Protein AF-A0A1Q5JSP3-F1 (afdb_monomer)

Nearest PDB structures (foldseek):
  3vot-assembly1_A  TM=9.419E-01  e=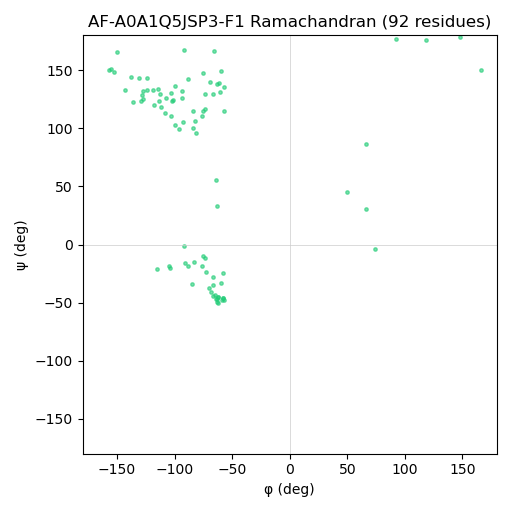3.077E-04  Bacillus licheniformis DSM 13 = ATCC 14580
  3lwb-assembly1_A  TM=8.423E-01  e=1.702E-02  Mycobacterium tuberculosis
  4ma0-assembly1_A  TM=7.201E-01  e=1.938E-01  Francisella tularensis subsp. tularensis SCHU S4
  1wib-assembly1_A  TM=3.955E-01  e=8.340E-01  Mus musculus
  7am2-assembly1_E  TM=4.322E-01  e=2.076E+00  Leishmania tarentolae

Solvent-accessible surface area (backbone atoms only — not comparable to full-atom values): 5786 Å² total; per-residue (Å²): 138,72,90,66,73,72,64,75,77,56,94,62,87,81,84,78,83,90,70,80,80,83,61,58,64,68,33,40,39,34,31,44,26,56,90,53,48,69,42,77,78,46,55,46,63,75,65,95,45,69,68,59,47,50,52,51,52,51,54,54,40,55,50,36,63,73,68,66,57,41,63,45,42,34,45,35,33,32,28,47,29,99,92,45,75,40,81,79,46,75,47,78,50,134

Structure (mmCIF, N/CA/C/O backbone):
data_AF-A0A1Q5JSP3-F1
#
_entry.id   AF-A0A1Q5JSP3-F1
#
loop_
_atom_site.group_PDB
_atom_site.id
_atom_site.type_symbol
_atom_site.label_atom_id
_atom_site.label_alt_id
_atom_site.label_comp_id
_atom_site.label_asym_id
_atom_site.label_entity_id
_atom_site.label_seq_id
_atom_site.pdbx_PDB_ins_code
_atom_site.Cartn_x
_atom_site.Cartn_y
_atom_site.Cartn_z
_atom_site.occupancy
_atom_site.B_iso_or_equiv
_atom_site.auth_seq_id
_atom_site.auth_comp_id
_atom_site.auth_asym_id
_atom_site.auth_atom_id
_atom_site.pdbx_PDB_model_num
ATOM 1 N N . MET A 1 1 ? -25.170 -16.883 -28.387 1.00 41.50 1 MET A N 1
ATOM 2 C CA . MET A 1 1 ? -24.483 -15.995 -29.349 1.00 41.50 1 MET A CA 1
ATOM 3 C C . MET A 1 1 ? -25.069 -14.585 -29.222 1.00 41.50 1 MET A C 1
ATOM 5 O O . MET A 1 1 ? -25.646 -14.055 -30.150 1.00 41.50 1 MET A O 1
ATOM 9 N N . GLU A 1 2 ? -25.277 -14.078 -28.009 1.00 46.06 2 GLU A N 1
ATOM 10 C CA . GLU A 1 2 ? -24.289 -13.363 -27.183 1.00 46.06 2 GLU A CA 1
ATOM 11 C C . GLU A 1 2 ? -23.859 -12.022 -27.796 1.00 46.06 2 GLU A C 1
ATOM 13 O O . GLU A 1 2 ? -22.864 -11.904 -28.501 1.00 46.06 2 GLU A O 1
ATOM 18 N N . ARG A 1 3 ? -24.672 -11.011 -27.460 1.00 49.59 3 ARG A N 1
ATOM 19 C CA . ARG A 1 3 ? -24.614 -9.566 -27.743 1.00 49.59 3 ARG A CA 1
ATOM 20 C C . ARG A 1 3 ? -23.385 -8.868 -27.117 1.00 49.59 3 ARG A C 1
ATOM 22 O O . ARG A 1 3 ? -23.479 -7.734 -26.665 1.00 49.59 3 ARG A O 1
ATOM 29 N N . TRP A 1 4 ? -22.254 -9.567 -27.027 1.00 50.44 4 TRP A N 1
ATOM 30 C CA . TRP A 1 4 ? -21.005 -9.087 -26.416 1.00 50.44 4 TRP A CA 1
ATOM 31 C C . TRP A 1 4 ? -19.942 -8.716 -27.458 1.00 50.44 4 TRP A C 1
ATOM 33 O O . TRP A 1 4 ? -19.031 -7.958 -27.151 1.00 50.44 4 TRP A O 1
ATOM 43 N N . ALA A 1 5 ? -20.076 -9.192 -28.701 1.00 53.09 5 ALA A N 1
ATOM 44 C CA . ALA A 1 5 ? -19.144 -8.867 -29.783 1.00 53.09 5 ALA A CA 1
ATOM 45 C C . ALA A 1 5 ? -19.348 -7.453 -30.368 1.00 53.09 5 ALA A C 1
ATOM 47 O O . ALA A 1 5 ? -18.449 -6.915 -31.004 1.00 53.09 5 ALA A O 1
ATOM 48 N N . GLU A 1 6 ? -20.509 -6.833 -30.141 1.00 43.94 6 GLU A N 1
ATOM 49 C CA . GLU A 1 6 ? -20.910 -5.601 -30.840 1.00 43.94 6 GLU A CA 1
ATOM 50 C C . GLU A 1 6 ? -20.435 -4.311 -30.142 1.00 43.94 6 GLU A C 1
ATOM 52 O O . GLU A 1 6 ? -20.332 -3.264 -30.772 1.00 43.94 6 GLU A O 1
ATOM 57 N N . LEU A 1 7 ? -20.074 -4.382 -28.855 1.00 50.88 7 LEU A N 1
ATOM 58 C CA . LEU A 1 7 ? -19.651 -3.217 -28.060 1.00 50.88 7 LEU A CA 1
ATOM 59 C C . LEU A 1 7 ? -18.135 -2.960 -28.090 1.00 50.88 7 LEU A C 1
ATOM 61 O O . LEU A 1 7 ? -17.699 -1.858 -27.770 1.00 50.88 7 LEU A O 1
ATOM 65 N N . ALA A 1 8 ? -17.331 -3.938 -28.520 1.00 52.47 8 ALA A N 1
ATOM 66 C CA . ALA A 1 8 ? -15.881 -3.780 -28.669 1.00 52.47 8 ALA A CA 1
ATOM 67 C C . ALA A 1 8 ? -15.483 -2.924 -29.892 1.00 52.47 8 ALA A C 1
ATOM 69 O O . ALA A 1 8 ? -14.326 -2.531 -30.018 1.00 52.47 8 ALA A O 1
ATOM 70 N N . ALA A 1 9 ? -16.429 -2.628 -30.792 1.00 51.97 9 ALA A N 1
ATOM 71 C CA . ALA A 1 9 ? -16.182 -1.877 -32.026 1.00 51.97 9 ALA A CA 1
ATOM 72 C C . ALA A 1 9 ? -16.173 -0.346 -31.838 1.00 51.97 9 ALA A C 1
ATOM 74 O O . ALA A 1 9 ? -15.693 0.383 -32.704 1.00 51.97 9 ALA A O 1
ATOM 75 N N . THR A 1 10 ? -16.672 0.160 -30.710 1.00 48.94 10 THR A N 1
ATOM 76 C CA . THR A 1 10 ? -16.616 1.584 -30.354 1.00 48.94 10 THR A CA 1
ATOM 77 C C . THR A 1 10 ? -15.465 1.806 -29.383 1.00 48.94 10 THR A C 1
ATOM 79 O O . THR A 1 10 ? -15.582 1.463 -28.213 1.00 48.94 10 THR A O 1
ATOM 82 N N . GLY A 1 11 ? -14.347 2.343 -29.885 1.00 47.66 11 GLY A N 1
ATOM 83 C CA . GLY A 1 11 ? -13.054 2.508 -29.204 1.00 47.66 11 GLY A CA 1
ATOM 84 C C . GLY A 1 11 ? -13.020 3.444 -27.988 1.00 47.66 11 GLY A C 1
ATOM 85 O O . GLY A 1 11 ? -12.211 4.365 -27.942 1.00 47.66 11 GLY A O 1
ATOM 86 N N . GLY A 1 12 ? -13.871 3.206 -26.995 1.00 45.69 12 GLY A N 1
ATOM 87 C CA . GLY A 1 12 ? -13.708 3.708 -25.638 1.00 45.69 12 GLY A CA 1
ATOM 88 C C . GLY A 1 12 ? -13.315 2.550 -24.731 1.00 45.69 12 GLY A C 1
ATOM 89 O O . GLY A 1 12 ? -13.998 1.530 -24.710 1.00 45.69 12 GLY A O 1
ATOM 90 N N . THR A 1 13 ? -12.219 2.688 -23.990 1.00 53.75 13 THR A N 1
ATOM 91 C CA . THR A 1 13 ? -11.806 1.718 -22.972 1.00 53.75 13 THR A CA 1
ATOM 92 C C . THR A 1 13 ? -12.942 1.559 -21.953 1.00 53.75 13 THR A C 1
ATOM 94 O O . THR A 1 13 ? -13.268 2.534 -21.271 1.00 53.75 13 THR A O 1
ATOM 97 N N . PRO A 1 14 ? -13.589 0.387 -21.826 1.00 48.06 14 PRO A N 1
ATOM 98 C CA . PRO A 1 14 ? -14.657 0.233 -20.851 1.00 48.06 14 PRO A CA 1
ATOM 99 C C . PRO A 1 14 ? -14.050 0.148 -19.446 1.00 48.06 14 PRO A C 1
ATOM 101 O O . PRO A 1 14 ? -13.331 -0.795 -19.123 1.00 48.06 14 PRO A O 1
ATOM 104 N N . SER A 1 15 ? -14.354 1.120 -18.587 1.00 58.19 15 SER A N 1
ATOM 105 C CA . SER A 1 15 ? -14.054 1.045 -17.157 1.00 58.19 15 SER A CA 1
ATOM 106 C C . SER A 1 15 ? -15.137 0.219 -16.461 1.00 58.19 15 SER A C 1
ATOM 108 O O . SER A 1 15 ? -16.201 0.742 -16.129 1.00 58.19 15 SER A O 1
ATOM 110 N N . PHE A 1 16 ? -14.900 -1.073 -16.242 1.00 51.19 16 PHE A N 1
ATOM 111 C CA . PHE A 1 16 ? -15.753 -1.878 -15.368 1.00 51.19 16 PHE A CA 1
ATOM 112 C C . PHE A 1 16 ? -15.057 -2.086 -14.020 1.00 51.19 16 PHE A C 1
ATOM 114 O O . PHE A 1 16 ? -14.074 -2.809 -13.913 1.00 51.19 16 PHE A O 1
ATOM 121 N N . ALA A 1 17 ? -15.585 -1.460 -12.967 1.00 58.53 17 ALA A N 1
ATOM 122 C CA . ALA A 1 17 ? -15.329 -1.881 -11.595 1.00 58.53 17 ALA A CA 1
ATOM 123 C C . ALA A 1 17 ? -16.502 -2.775 -11.168 1.00 58.53 17 ALA A C 1
ATOM 125 O O . ALA A 1 17 ? -17.582 -2.283 -10.852 1.00 58.53 17 ALA A O 1
ATOM 126 N N . VAL A 1 18 ? -16.323 -4.097 -11.220 1.00 54.91 18 VAL A N 1
ATOM 127 C CA . VAL A 1 18 ? -17.298 -5.058 -10.682 1.00 54.91 18 VAL A CA 1
ATOM 128 C C . VAL A 1 18 ? -16.898 -5.382 -9.245 1.00 54.91 18 VAL A C 1
ATOM 130 O O . VAL A 1 18 ? -15.927 -6.092 -9.003 1.00 54.91 18 VAL A O 1
ATOM 133 N N . GLY A 1 19 ? -17.638 -4.833 -8.283 1.00 62.06 19 GLY A N 1
ATOM 134 C CA . GLY A 1 19 ? -17.468 -5.117 -6.859 1.00 62.06 19 GLY A CA 1
ATOM 135 C C . GLY A 1 19 ? -18.198 -4.108 -5.978 1.00 62.06 19 GLY A C 1
ATOM 136 O O . GLY A 1 19 ? -18.362 -2.951 -6.360 1.00 62.06 19 GLY A O 1
ATOM 137 N N . ALA A 1 20 ? -18.645 -4.541 -4.795 1.00 68.50 20 ALA A N 1
ATOM 138 C CA . ALA A 1 20 ? -19.103 -3.604 -3.772 1.00 68.50 20 ALA A CA 1
ATOM 139 C C . ALA A 1 20 ? -17.933 -2.682 -3.373 1.00 68.50 20 ALA A C 1
ATOM 141 O O . ALA A 1 20 ? -16.802 -3.175 -3.261 1.00 68.50 20 ALA A O 1
ATOM 142 N N . PRO A 1 21 ? -18.171 -1.373 -3.170 1.00 74.81 21 PRO A N 1
ATOM 143 C CA . PRO A 1 21 ? -17.118 -0.459 -2.749 1.00 74.81 21 PRO A CA 1
ATOM 144 C C . PRO A 1 21 ? -16.503 -0.953 -1.437 1.00 74.81 21 PRO A C 1
ATOM 146 O O . PRO A 1 21 ? -17.209 -1.388 -0.529 1.00 74.81 21 PRO A O 1
ATOM 149 N N . ALA A 1 22 ? -15.173 -0.925 -1.348 1.00 84.38 22 ALA A N 1
ATOM 150 C CA . ALA A 1 22 ? -14.495 -1.217 -0.096 1.00 84.38 22 ALA A CA 1
ATOM 151 C C . ALA A 1 22 ? -14.814 -0.106 0.916 1.00 84.38 22 ALA A C 1
ATOM 153 O O . ALA A 1 22 ? -14.650 1.073 0.608 1.00 84.38 22 ALA A O 1
ATOM 154 N N . GLU A 1 23 ? -15.246 -0.482 2.117 1.00 91.00 23 GLU A N 1
ATOM 155 C CA . GLU A 1 23 ? -15.585 0.461 3.185 1.00 91.00 23 GLU A CA 1
ATOM 156 C C . GLU A 1 23 ? -14.473 0.508 4.241 1.00 91.00 23 GLU A C 1
ATOM 158 O O . GLU A 1 23 ? -14.020 -0.535 4.723 1.00 91.00 23 GLU A O 1
ATOM 163 N N . GLY A 1 24 ? -14.031 1.719 4.598 1.00 94.56 24 GLY A N 1
ATOM 164 C CA . GLY A 1 24 ? -12.995 1.954 5.607 1.00 94.56 24 GLY A CA 1
ATOM 165 C C . GLY A 1 24 ? -12.134 3.195 5.334 1.00 94.56 24 GLY A C 1
ATOM 166 O O . GLY A 1 24 ? -12.328 3.880 4.324 1.00 94.56 24 GLY A O 1
ATOM 167 N N . PRO A 1 25 ? -11.171 3.515 6.219 1.00 96.25 25 PRO A N 1
ATOM 168 C CA . PRO A 1 25 ? -10.227 4.598 5.980 1.00 96.25 25 PRO A CA 1
ATOM 169 C C . PRO A 1 25 ? -9.358 4.305 4.753 1.00 96.25 25 PRO A C 1
ATOM 171 O O . PRO A 1 25 ? -8.891 3.184 4.540 1.00 96.25 25 PRO A O 1
ATOM 174 N N . THR A 1 26 ? -9.154 5.342 3.943 1.00 98.06 26 THR A N 1
ATOM 175 C CA . THR A 1 26 ? -8.368 5.279 2.708 1.00 98.06 26 THR A CA 1
ATOM 176 C C . THR A 1 26 ? -6.965 5.822 2.939 1.00 98.06 26 THR A C 1
ATOM 178 O O . THR A 1 26 ? -6.790 6.887 3.531 1.00 98.06 26 THR A O 1
ATOM 181 N N . PHE A 1 27 ? -5.977 5.113 2.407 1.00 98.56 27 PHE A N 1
ATOM 182 C CA . PHE A 1 27 ? -4.560 5.424 2.488 1.00 98.56 27 PHE A CA 1
ATOM 183 C C . PHE A 1 27 ? -3.958 5.513 1.090 1.00 98.56 27 PHE A C 1
ATOM 185 O O . PHE A 1 27 ? -4.294 4.737 0.200 1.00 98.56 27 PHE A O 1
ATOM 192 N N . ASN A 1 28 ? -3.028 6.441 0.907 1.00 98.38 28 ASN A N 1
ATOM 193 C CA . ASN A 1 28 ? -2.137 6.499 -0.241 1.00 98.38 28 ASN A CA 1
ATOM 194 C C . ASN A 1 28 ? -0.779 5.966 0.196 1.00 98.38 28 ASN A C 1
ATOM 196 O O . ASN A 1 28 ? -0.196 6.485 1.148 1.00 98.38 28 ASN A O 1
ATOM 200 N N . VAL A 1 29 ? -0.296 4.943 -0.493 1.00 98.56 29 VAL A N 1
ATOM 201 C CA . VAL A 1 29 ? 1.006 4.322 -0.279 1.00 98.56 29 VAL A CA 1
ATOM 202 C C . VAL A 1 29 ? 1.899 4.710 -1.447 1.00 98.56 29 VAL A C 1
ATOM 204 O O . VAL A 1 29 ? 1.637 4.326 -2.587 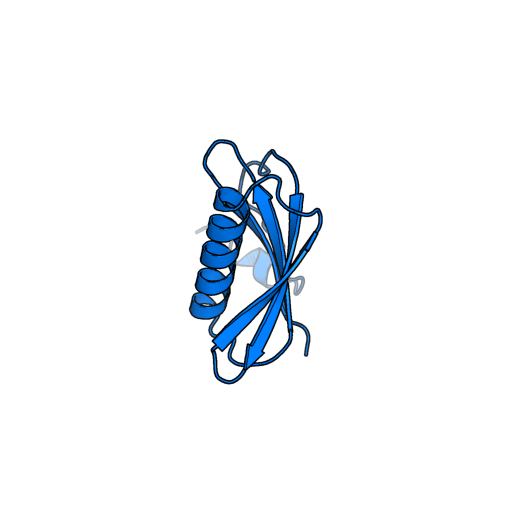1.00 98.56 29 VAL A O 1
ATOM 207 N N . GLU A 1 30 ? 2.926 5.499 -1.163 1.00 98.50 30 GLU A N 1
ATOM 208 C CA . GLU A 1 30 ? 3.940 5.909 -2.132 1.00 98.50 30 GLU A CA 1
ATOM 209 C C . GLU A 1 30 ? 5.115 4.934 -2.056 1.00 98.50 30 GLU A C 1
ATOM 211 O O . GLU A 1 30 ? 5.585 4.591 -0.964 1.00 98.50 30 GLU A O 1
ATOM 216 N N . THR A 1 31 ? 5.557 4.456 -3.215 1.00 98.56 31 THR A N 1
ATOM 217 C CA . THR A 1 31 ? 6.626 3.462 -3.351 1.00 98.56 31 THR A CA 1
ATOM 218 C C . THR A 1 31 ? 7.642 3.944 -4.372 1.00 98.56 31 THR A C 1
ATOM 220 O O . THR A 1 31 ? 7.264 4.528 -5.383 1.00 98.56 31 THR A O 1
ATOM 223 N N . GLU A 1 32 ? 8.912 3.656 -4.121 1.00 98.44 32 GLU A N 1
ATOM 224 C CA . GLU A 1 32 ? 9.999 3.779 -5.087 1.00 98.44 32 GLU A CA 1
ATOM 225 C C . GLU A 1 32 ? 10.548 2.385 -5.393 1.00 98.44 32 GLU A C 1
ATOM 227 O O . GLU A 1 32 ? 10.741 1.581 -4.474 1.00 98.44 32 GLU A O 1
ATOM 232 N N . THR A 1 33 ? 10.743 2.079 -6.675 1.00 98.44 33 THR A N 1
ATOM 233 C CA . THR A 1 33 ? 11.242 0.774 -7.126 1.00 98.44 33 THR A CA 1
ATOM 234 C C . THR A 1 33 ? 12.566 0.935 -7.855 1.00 98.44 33 THR A C 1
ATOM 236 O O . THR A 1 33 ? 12.690 1.797 -8.725 1.00 98.44 33 THR A O 1
ATOM 239 N N . VAL A 1 34 ? 13.543 0.098 -7.510 1.00 98.12 34 VAL A N 1
ATOM 240 C CA . VAL A 1 34 ? 14.849 0.017 -8.178 1.00 98.12 34 VAL A CA 1
ATOM 241 C C . VAL A 1 34 ? 15.191 -1.455 -8.367 1.00 98.12 34 VAL A C 1
ATOM 243 O O . VAL A 1 34 ? 15.218 -2.190 -7.383 1.00 98.12 34 VAL A O 1
ATOM 246 N N . ASP A 1 35 ? 15.423 -1.884 -9.608 1.00 97.25 35 ASP A N 1
ATOM 247 C CA . ASP A 1 35 ? 15.737 -3.276 -9.966 1.00 97.25 35 ASP A CA 1
ATOM 248 C C . ASP A 1 35 ? 14.748 -4.292 -9.350 1.00 97.25 35 ASP A C 1
ATOM 250 O O . ASP A 1 35 ? 15.135 -5.286 -8.733 1.00 97.25 35 ASP A O 1
ATOM 254 N N . GLY A 1 36 ? 13.448 -3.985 -9.433 1.00 96.94 36 GLY A N 1
ATOM 255 C CA . GLY A 1 36 ? 12.358 -4.780 -8.849 1.00 96.94 36 GLY A CA 1
ATOM 256 C C . GLY A 1 36 ? 12.234 -4.685 -7.321 1.00 96.94 36 GLY A C 1
ATOM 257 O O . GLY A 1 36 ? 11.293 -5.212 -6.734 1.00 96.94 36 GLY A O 1
ATOM 258 N N . MET A 1 37 ? 13.139 -3.987 -6.629 1.00 98.06 37 MET A N 1
ATOM 259 C CA . MET A 1 37 ? 13.057 -3.807 -5.181 1.00 98.06 37 MET A CA 1
ATOM 260 C C . MET A 1 37 ? 12.112 -2.661 -4.810 1.00 98.06 37 MET A C 1
ATOM 262 O O . MET A 1 37 ? 12.453 -1.485 -4.911 1.00 98.06 37 MET A O 1
ATOM 266 N N . HIS A 1 38 ? 10.935 -3.015 -4.303 1.00 98.31 38 HIS A N 1
ATOM 267 C CA . HIS A 1 38 ? 9.899 -2.072 -3.879 1.00 98.31 38 HIS A CA 1
ATOM 268 C C . HIS A 1 38 ? 10.109 -1.541 -2.449 1.00 98.31 38 HIS A C 1
ATOM 270 O O . HIS A 1 38 ? 9.956 -2.281 -1.468 1.00 98.31 38 HIS A O 1
ATOM 276 N N . SER A 1 39 ? 10.360 -0.237 -2.312 1.00 98.31 39 SER A N 1
ATOM 277 C CA . SER A 1 39 ? 10.478 0.460 -1.025 1.00 98.31 39 SER A CA 1
ATOM 278 C C . SER A 1 39 ? 9.328 1.438 -0.801 1.00 98.31 39 SER A C 1
ATOM 280 O O . SER A 1 39 ? 9.168 2.407 -1.536 1.00 98.31 39 SER A O 1
ATOM 282 N N . VAL A 1 40 ? 8.531 1.222 0.250 1.00 98.19 40 VAL A N 1
ATOM 283 C CA . VAL A 1 40 ? 7.451 2.151 0.627 1.00 98.19 40 VAL A CA 1
ATOM 284 C C . VAL A 1 40 ? 8.041 3.379 1.317 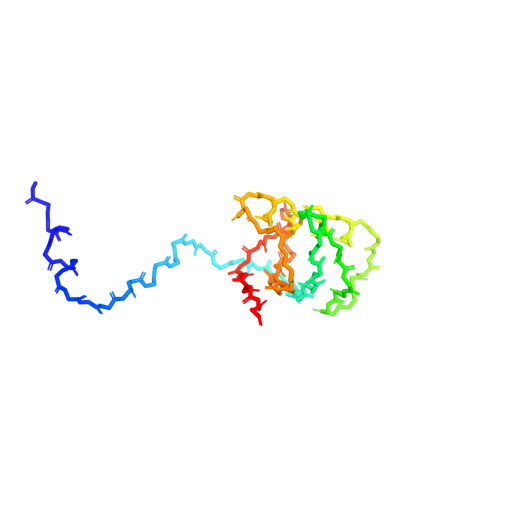1.00 98.19 40 VAL A C 1
ATOM 286 O O . VAL A 1 40 ? 8.505 3.285 2.459 1.00 98.19 40 VAL A O 1
ATOM 289 N N . SER A 1 41 ? 7.978 4.525 0.645 1.00 97.06 41 SER A N 1
ATOM 290 C CA . SER A 1 41 ? 8.535 5.801 1.103 1.00 97.06 41 SER A CA 1
ATOM 291 C C . SER A 1 41 ? 7.575 6.564 2.018 1.00 97.06 41 SER A C 1
ATOM 293 O O . SER A 1 41 ? 8.009 7.211 2.975 1.00 97.06 41 SER A O 1
ATOM 295 N N . ARG A 1 42 ? 6.259 6.463 1.780 1.00 97.81 42 ARG A N 1
ATOM 296 C CA . ARG A 1 42 ? 5.246 7.167 2.578 1.00 97.81 42 ARG A CA 1
ATOM 297 C C . ARG A 1 42 ? 3.902 6.445 2.590 1.00 97.81 42 ARG A C 1
ATOM 299 O O . ARG A 1 42 ? 3.510 5.809 1.620 1.00 97.81 42 ARG A O 1
ATOM 306 N N . ILE A 1 43 ? 3.174 6.578 3.700 1.00 98.44 43 ILE A N 1
ATOM 307 C CA . ILE A 1 43 ? 1.758 6.206 3.801 1.00 98.44 43 ILE A CA 1
ATOM 308 C C . ILE A 1 43 ? 0.987 7.404 4.363 1.00 98.44 43 ILE A C 1
ATOM 310 O O . ILE A 1 43 ? 1.367 7.927 5.414 1.00 98.44 43 ILE A O 1
ATOM 314 N N . VAL A 1 44 ? -0.057 7.849 3.655 1.00 97.75 44 VAL A N 1
ATOM 315 C CA . VAL A 1 44 ? -0.873 9.022 4.013 1.00 97.75 44 VAL A CA 1
ATOM 316 C C . VAL A 1 44 ? -2.367 8.677 4.008 1.00 97.75 44 VAL A C 1
ATOM 318 O O . VAL A 1 44 ? -2.872 8.288 2.955 1.00 97.75 44 VAL A O 1
ATOM 321 N N . PRO A 1 45 ? -3.100 8.885 5.117 1.00 98.06 45 PRO A N 1
ATOM 322 C CA . PRO A 1 45 ? -2.615 9.371 6.416 1.00 98.06 45 PRO A CA 1
ATOM 323 C C . PRO A 1 45 ? -1.664 8.368 7.102 1.00 98.06 45 PRO A C 1
ATOM 325 O O . PRO A 1 45 ? -1.567 7.222 6.663 1.00 98.06 45 PRO A O 1
ATOM 328 N N . PRO A 1 46 ? -0.924 8.765 8.153 1.00 97.06 46 PRO A N 1
ATOM 329 C CA . PRO A 1 46 ? -0.113 7.814 8.904 1.00 97.06 46 PRO A CA 1
ATOM 330 C C . PRO A 1 46 ? -1.009 6.717 9.520 1.00 97.06 46 PRO A C 1
ATOM 332 O O . PRO A 1 46 ? -2.012 7.051 10.151 1.00 97.06 46 PRO A O 1
ATOM 335 N N . PRO A 1 47 ? 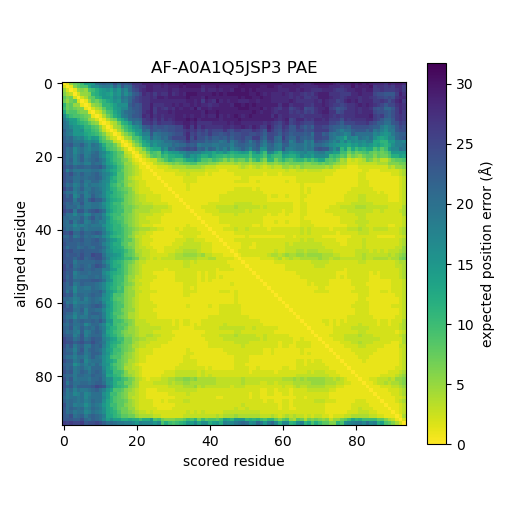-0.659 5.425 9.366 1.00 95.50 47 PRO A N 1
ATOM 336 C CA . PRO A 1 47 ? -1.366 4.320 10.015 1.00 95.50 47 PRO A CA 1
ATOM 337 C C . PRO A 1 47 ? -1.333 4.452 11.539 1.00 95.50 47 PRO A C 1
ATOM 339 O O . PRO A 1 47 ? -0.339 4.943 12.088 1.00 95.50 47 PRO A O 1
ATOM 342 N N . ALA A 1 48 ? -2.377 3.969 12.214 1.00 94.69 48 ALA A N 1
ATOM 343 C CA . ALA A 1 48 ? -2.494 4.042 13.669 1.00 94.69 48 ALA A CA 1
ATOM 344 C C . ALA A 1 48 ? -1.536 3.072 14.380 1.00 94.69 48 ALA A C 1
ATOM 346 O O . ALA A 1 48 ? -1.153 3.311 15.525 1.00 94.69 48 ALA A O 1
ATOM 347 N N . GLY A 1 49 ? -1.116 1.998 13.700 1.00 95.56 49 GLY A N 1
ATOM 348 C CA . GLY A 1 49 ? -0.193 1.013 14.258 1.00 95.56 49 GLY A CA 1
ATOM 349 C C . GLY A 1 49 ? 0.708 0.324 13.234 1.00 95.56 49 GLY A C 1
ATOM 350 O O . GLY A 1 49 ? 0.477 0.344 12.023 1.00 95.56 49 GLY A O 1
ATOM 351 N N . GLU A 1 50 ? 1.746 -0.341 13.745 1.00 96.88 50 GLU A N 1
ATOM 352 C CA . GLU A 1 50 ? 2.726 -1.055 12.917 1.00 96.88 50 GLU A CA 1
ATOM 353 C C . GLU A 1 50 ? 2.136 -2.268 12.190 1.00 96.88 50 GLU A C 1
ATOM 355 O O . GLU A 1 50 ? 2.595 -2.608 11.100 1.00 96.88 50 GLU A O 1
ATOM 360 N N . ALA A 1 51 ? 1.092 -2.897 12.738 1.00 95.50 51 ALA A N 1
ATOM 361 C CA . ALA A 1 51 ? 0.406 -4.008 12.080 1.00 95.50 51 ALA A CA 1
ATOM 362 C C . ALA A 1 51 ? -0.253 -3.565 10.761 1.00 95.50 51 ALA A C 1
ATOM 364 O O . ALA A 1 51 ? -0.038 -4.187 9.721 1.00 95.50 51 ALA A O 1
ATOM 365 N N . GLU A 1 52 ? -0.978 -2.443 10.777 1.00 95.56 52 GLU A N 1
ATOM 366 C CA . GLU A 1 52 ? -1.594 -1.845 9.584 1.00 95.56 52 GLU A CA 1
ATOM 367 C C . GLU A 1 52 ? -0.528 -1.435 8.565 1.00 95.56 52 GLU A C 1
ATOM 369 O O . GLU A 1 52 ? -0.637 -1.736 7.374 1.00 95.56 52 GLU A O 1
ATOM 374 N N . ARG A 1 53 ? 0.544 -0.792 9.047 1.00 97.31 53 ARG A N 1
ATOM 375 C CA . ARG A 1 53 ? 1.686 -0.387 8.222 1.00 97.31 53 ARG A CA 1
ATOM 376 C C . ARG A 1 53 ? 2.323 -1.586 7.523 1.00 97.31 53 ARG A C 1
ATOM 378 O O . ARG A 1 53 ? 2.603 -1.520 6.328 1.00 97.31 53 ARG A O 1
ATOM 385 N N . THR A 1 54 ? 2.543 -2.672 8.257 1.00 97.75 54 THR A N 1
ATOM 386 C CA . THR A 1 54 ? 3.148 -3.906 7.740 1.00 97.75 54 THR A CA 1
ATOM 387 C C . THR A 1 54 ? 2.238 -4.580 6.721 1.00 97.75 54 THR A C 1
ATOM 389 O O . THR A 1 54 ? 2.706 -4.951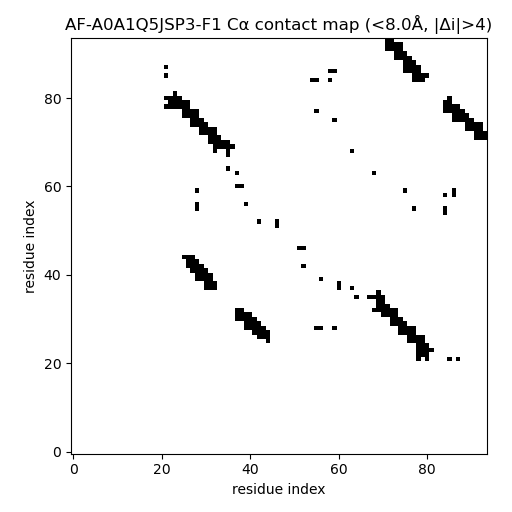 5.646 1.00 97.75 54 THR A O 1
ATOM 392 N N . ALA A 1 55 ? 0.937 -4.665 7.006 1.00 96.94 55 ALA A N 1
ATOM 393 C CA . ALA A 1 55 ? -0.039 -5.249 6.092 1.00 96.94 55 ALA A CA 1
ATOM 394 C C . ALA A 1 55 ? -0.123 -4.469 4.769 1.00 96.94 55 ALA A C 1
ATOM 396 O O . ALA A 1 55 ? -0.059 -5.071 3.698 1.00 96.94 55 ALA A O 1
ATOM 397 N N . MET A 1 56 ? -0.181 -3.133 4.824 1.00 97.75 56 MET A N 1
ATOM 398 C CA . MET A 1 56 ? -0.188 -2.293 3.619 1.00 97.75 56 MET A CA 1
ATOM 399 C C . MET A 1 56 ? 1.116 -2.396 2.829 1.00 97.75 56 MET A C 1
ATOM 401 O O . MET A 1 56 ? 1.075 -2.545 1.611 1.00 97.75 56 MET A O 1
ATOM 405 N N . ARG A 1 57 ? 2.274 -2.375 3.505 1.00 98.25 57 ARG A N 1
ATOM 406 C CA . ARG A 1 57 ? 3.578 -2.573 2.852 1.00 98.25 57 ARG A CA 1
ATOM 407 C C . ARG A 1 57 ? 3.648 -3.913 2.133 1.00 98.25 57 ARG A C 1
ATOM 409 O O . ARG A 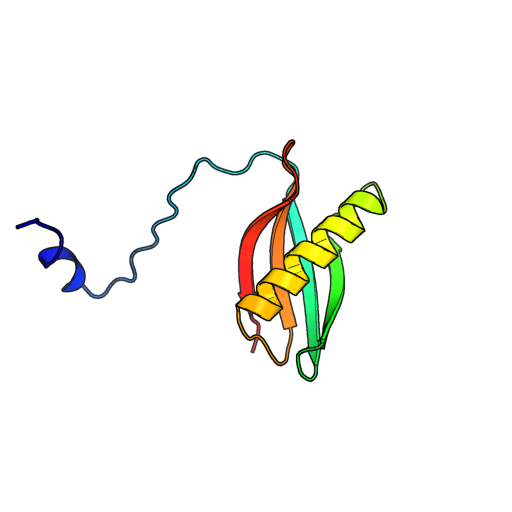1 57 ? 4.094 -3.956 0.995 1.00 98.25 57 ARG A O 1
ATOM 416 N N . SER A 1 58 ? 3.211 -4.990 2.783 1.00 98.38 58 SER A N 1
ATOM 417 C CA . SER A 1 58 ? 3.208 -6.320 2.174 1.00 98.38 58 SER A CA 1
ATOM 418 C C . SER A 1 58 ? 2.287 -6.367 0.957 1.00 98.38 58 SER A C 1
ATOM 420 O O . SER A 1 58 ? 2.722 -6.791 -0.107 1.00 98.38 58 SER A O 1
ATOM 422 N N . LEU A 1 59 ? 1.046 -5.886 1.094 1.00 98.50 59 LEU A N 1
ATOM 423 C CA . LEU A 1 59 ? 0.049 -5.902 0.023 1.00 98.50 59 LEU A CA 1
ATOM 424 C C . LEU A 1 59 ? 0.516 -5.131 -1.217 1.00 98.50 59 LEU A C 1
ATOM 426 O O . LEU A 1 59 ? 0.405 -5.635 -2.330 1.00 98.50 59 LEU A O 1
ATOM 430 N N . VAL A 1 60 ? 1.036 -3.916 -1.026 1.00 98.44 60 VAL A N 1
ATOM 431 C CA . VAL A 1 60 ? 1.470 -3.053 -2.134 1.00 98.44 60 VAL A CA 1
ATOM 432 C C . VAL A 1 60 ? 2.693 -3.626 -2.839 1.00 98.44 60 VAL A C 1
ATOM 434 O O . VAL A 1 60 ? 2.735 -3.620 -4.062 1.00 98.44 60 VAL A O 1
ATOM 437 N N . ARG A 1 61 ? 3.659 -4.178 -2.097 1.00 98.56 61 ARG A N 1
ATOM 438 C CA . ARG A 1 61 ? 4.823 -4.831 -2.710 1.00 98.56 61 ARG A CA 1
ATOM 439 C C . ARG A 1 61 ? 4.395 -6.026 -3.553 1.00 98.56 61 ARG A C 1
ATOM 441 O O . ARG A 1 61 ? 4.693 -6.045 -4.734 1.00 98.56 61 ARG A O 1
ATOM 448 N N . SER A 1 62 ? 3.574 -6.919 -2.995 1.00 98.38 62 SER A N 1
ATOM 449 C CA . SER A 1 62 ? 3.050 -8.069 -3.739 1.00 98.38 62 SER A CA 1
ATOM 450 C C . SER A 1 62 ? 2.237 -7.676 -4.977 1.00 98.38 62 SER A C 1
ATOM 452 O O . SER A 1 62 ? 2.263 -8.398 -5.968 1.00 98.38 62 SER A O 1
ATOM 454 N N . LEU A 1 63 ? 1.518 -6.547 -4.941 1.00 98.44 63 LEU A N 1
ATOM 455 C CA . LEU A 1 63 ? 0.849 -6.007 -6.126 1.00 98.44 63 LEU A CA 1
ATOM 456 C C . LEU A 1 63 ? 1.856 -5.605 -7.210 1.00 98.44 63 LEU A C 1
ATOM 458 O O . LEU A 1 63 ? 1.636 -5.926 -8.373 1.00 98.44 63 LEU A O 1
ATOM 462 N N . LEU A 1 64 ? 2.918 -4.884 -6.847 1.00 98.25 64 LEU A N 1
ATOM 463 C CA . LEU A 1 64 ? 3.919 -4.403 -7.802 1.00 98.25 64 LEU A CA 1
ATOM 464 C C . LEU A 1 64 ? 4.770 -5.551 -8.363 1.00 98.25 64 LEU A C 1
ATOM 466 O O . LEU A 1 64 ? 5.015 -5.568 -9.569 1.00 98.25 64 LEU A O 1
ATOM 470 N N . ASP A 1 65 ? 5.092 -6.545 -7.529 1.00 98.31 65 ASP A N 1
ATOM 471 C CA . ASP A 1 65 ? 5.707 -7.808 -7.950 1.00 98.31 65 ASP A CA 1
ATOM 472 C C . ASP A 1 65 ? 4.820 -8.500 -9.003 1.00 98.31 65 ASP A C 1
ATOM 474 O O . ASP A 1 65 ? 5.286 -8.907 -10.065 1.00 98.31 65 ASP A O 1
ATOM 478 N N . LEU A 1 66 ? 3.507 -8.590 -8.742 1.00 98.19 66 LEU A N 1
ATOM 479 C CA . LEU A 1 66 ? 2.540 -9.188 -9.669 1.00 98.19 66 LEU A CA 1
ATOM 480 C C . LEU A 1 66 ? 2.377 -8.377 -10.964 1.00 98.19 66 LEU A C 1
ATOM 482 O O . LEU A 1 66 ? 2.153 -8.956 -12.025 1.00 98.19 66 LEU A O 1
ATOM 486 N N . ALA A 1 67 ? 2.464 -7.051 -10.880 1.00 96.06 67 ALA A N 1
ATOM 487 C CA . ALA A 1 67 ? 2.379 -6.158 -12.031 1.00 96.06 67 ALA A CA 1
ATOM 488 C C . ALA A 1 67 ? 3.660 -6.151 -12.885 1.00 96.06 67 ALA A C 1
ATOM 490 O O . ALA A 1 67 ? 3.640 -5.581 -13.974 1.00 96.06 67 ALA A O 1
ATOM 491 N N . GLY A 1 68 ? 4.753 -6.764 -12.412 1.00 96.69 68 GLY A N 1
ATOM 492 C CA . GLY A 1 68 ? 6.050 -6.738 -13.090 1.00 96.69 68 GLY A CA 1
ATOM 493 C C . GLY A 1 68 ? 6.670 -5.341 -13.129 1.00 96.69 68 GLY A C 1
ATOM 494 O O . GLY A 1 68 ? 7.340 -4.993 -14.097 1.00 96.69 68 GLY A O 1
ATOM 495 N N . HIS A 1 69 ? 6.398 -4.507 -12.121 1.00 96.88 69 HIS A N 1
ATOM 496 C CA . HIS A 1 69 ? 6.955 -3.157 -12.056 1.00 96.88 69 HIS A CA 1
ATOM 497 C C . HIS A 1 69 ? 8.428 -3.224 -11.642 1.00 96.88 69 HIS A C 1
ATOM 499 O O . HIS A 1 69 ? 8.730 -3.637 -10.532 1.00 96.88 69 HIS A O 1
ATOM 505 N N . GLU A 1 70 ? 9.367 -2.826 -12.496 1.00 97.69 70 GLU A N 1
ATOM 506 C CA . GLU A 1 70 ? 10.799 -3.022 -12.200 1.00 97.69 70 GLU A CA 1
ATOM 507 C C . GLU A 1 70 ? 11.532 -1.750 -11.759 1.00 97.69 70 GLU A C 1
ATOM 509 O O . GLU A 1 70 ? 12.578 -1.838 -11.114 1.00 97.69 70 GLU A O 1
ATOM 514 N N . ALA A 1 71 ? 11.000 -0.562 -12.056 1.00 97.56 71 ALA A N 1
ATOM 515 C CA . ALA A 1 71 ? 11.671 0.695 -11.742 1.00 97.56 71 ALA A CA 1
ATOM 516 C C . ALA A 1 71 ? 10.701 1.873 -11.633 1.00 97.56 71 ALA A C 1
ATOM 518 O O . ALA A 1 71 ? 9.689 1.93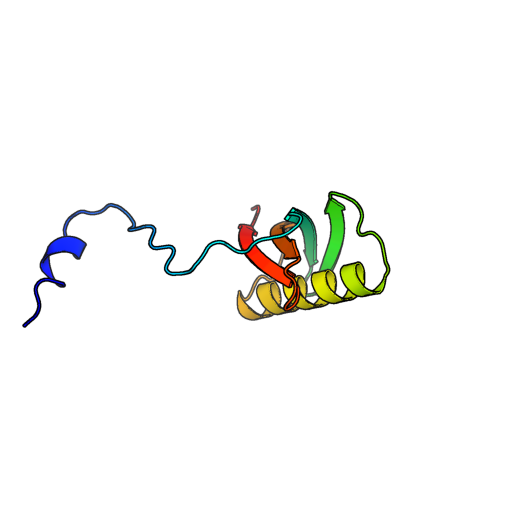1 -12.324 1.00 97.56 71 ALA A O 1
ATOM 519 N N . GLY A 1 72 ? 11.054 2.847 -10.800 1.00 97.62 72 GLY A N 1
ATOM 520 C CA . GLY A 1 72 ? 10.362 4.127 -10.708 1.00 97.62 72 GLY A CA 1
ATOM 521 C C . GLY A 1 72 ? 9.245 4.180 -9.658 1.00 97.62 72 GLY A C 1
ATOM 522 O O . GLY A 1 72 ? 8.970 3.191 -8.958 1.00 97.62 72 GLY A O 1
ATOM 523 N N . PRO A 1 73 ? 8.633 5.364 -9.500 1.00 98.06 73 PRO A N 1
ATOM 524 C CA . PRO A 1 73 ? 7.635 5.619 -8.477 1.00 98.06 73 PRO A CA 1
ATOM 525 C C . PRO A 1 73 ? 6.270 4.993 -8.781 1.00 98.06 73 PRO A C 1
ATOM 527 O O . PRO A 1 73 ? 5.810 4.922 -9.919 1.00 98.06 73 PRO A O 1
ATOM 530 N N . ALA A 1 74 ? 5.569 4.598 -7.721 1.00 98.19 74 ALA A N 1
ATOM 531 C CA . ALA A 1 74 ? 4.188 4.141 -7.787 1.00 98.19 74 ALA A CA 1
ATOM 532 C C . ALA A 1 74 ? 3.371 4.705 -6.623 1.00 98.19 74 ALA A C 1
ATOM 534 O O . ALA A 1 74 ? 3.847 4.809 -5.488 1.00 98.19 74 ALA A O 1
ATOM 535 N N . ARG A 1 75 ? 2.103 5.017 -6.896 1.00 98.38 75 ARG A N 1
ATOM 536 C CA . ARG A 1 75 ? 1.120 5.401 -5.883 1.00 98.38 75 ARG A CA 1
ATOM 537 C C . ARG A 1 75 ? -0.015 4.392 -5.876 1.00 98.38 75 ARG A C 1
ATOM 539 O O . ARG A 1 75 ? -0.726 4.226 -6.862 1.00 98.38 75 ARG A O 1
ATOM 546 N N . THR A 1 76 ? -0.209 3.745 -4.733 1.00 98.56 76 THR A N 1
ATOM 547 C CA . THR A 1 76 ? -1.293 2.778 -4.531 1.00 98.56 76 THR A CA 1
ATOM 548 C C . THR A 1 76 ? -2.291 3.317 -3.520 1.00 98.56 76 THR A C 1
ATOM 550 O O . THR A 1 76 ? -1.910 3.738 -2.428 1.00 98.56 76 THR A O 1
ATOM 553 N N . GLN A 1 77 ? -3.575 3.302 -3.864 1.00 98.44 77 GLN A N 1
ATOM 554 C CA . GLN A 1 77 ? -4.650 3.618 -2.934 1.00 98.44 77 GLN A CA 1
ATOM 555 C C . GLN A 1 77 ? -5.178 2.332 -2.296 1.00 98.44 77 GLN A C 1
ATOM 557 O O . GLN A 1 77 ? -5.563 1.387 -2.989 1.00 98.44 77 GLN A O 1
ATOM 562 N N . VAL A 1 78 ? -5.206 2.314 -0.966 1.00 98.31 78 VAL A N 1
ATOM 563 C CA . VAL A 1 78 ? -5.616 1.169 -0.153 1.00 98.31 78 VAL A CA 1
ATOM 564 C C . VAL A 1 78 ? -6.746 1.584 0.781 1.00 98.31 78 VAL A C 1
ATOM 566 O O . VAL A 1 78 ? -6.638 2.594 1.468 1.00 98.31 78 VAL A O 1
ATOM 569 N N . VAL A 1 79 ? -7.808 0.788 0.849 1.00 97.81 79 VAL A N 1
ATOM 570 C CA . VAL A 1 79 ? -8.858 0.914 1.868 1.00 97.81 79 VAL A CA 1
ATOM 571 C C . VAL A 1 79 ? -8.635 -0.154 2.931 1.00 97.81 79 VAL A C 1
ATOM 573 O O . VAL A 1 79 ? -8.564 -1.343 2.610 1.00 97.81 79 VAL A O 1
ATOM 576 N N . LEU A 1 80 ? -8.520 0.248 4.197 1.00 95.56 80 LEU A N 1
ATOM 577 C CA . LEU A 1 80 ? -8.430 -0.693 5.313 1.00 95.56 80 LEU A CA 1
ATOM 578 C C . LEU A 1 80 ? -9.838 -1.128 5.726 1.00 95.56 80 LEU A C 1
ATOM 580 O O . LEU A 1 80 ? -10.542 -0.402 6.421 1.00 95.56 80 LEU A O 1
ATOM 584 N N . THR A 1 81 ? -10.250 -2.311 5.281 1.00 94.75 81 THR A N 1
ATOM 585 C CA . THR A 1 81 ? -11.568 -2.869 5.609 1.00 94.75 81 THR A CA 1
ATOM 586 C C . THR A 1 81 ? -11.502 -3.737 6.865 1.00 94.75 81 THR A C 1
ATOM 588 O O . THR A 1 81 ? -10.424 -4.163 7.280 1.00 94.75 81 THR A O 1
ATOM 591 N N . VAL A 1 82 ? -12.661 -4.098 7.423 1.00 90.94 82 VAL A N 1
ATOM 592 C CA . VAL A 1 82 ? -12.762 -5.062 8.540 1.00 90.94 82 VAL A CA 1
ATOM 593 C C . VAL A 1 82 ? -12.159 -6.438 8.222 1.00 90.94 82 VAL A C 1
ATOM 595 O O . VAL A 1 82 ? -11.740 -7.146 9.130 1.00 90.94 82 VAL A O 1
ATOM 598 N N . ALA A 1 83 ? -12.089 -6.812 6.940 1.00 91.25 83 ALA A N 1
ATOM 599 C CA . ALA A 1 83 ? -11.492 -8.065 6.477 1.00 91.25 83 ALA A CA 1
ATOM 600 C C . ALA A 1 83 ? -9.994 -7.935 6.131 1.00 91.25 83 ALA A C 1
ATOM 602 O O . ALA A 1 83 ? -9.375 -8.915 5.723 1.00 91.25 83 ALA A O 1
ATOM 603 N N . GLY A 1 84 ? -9.417 -6.736 6.260 1.00 91.06 84 GLY A N 1
ATOM 604 C CA . GLY A 1 84 ? -8.037 -6.425 5.885 1.00 91.06 84 GLY A CA 1
ATOM 605 C C . GLY A 1 84 ? -7.919 -5.357 4.788 1.00 91.06 84 GLY A C 1
ATOM 606 O O . GLY A 1 84 ? -8.929 -4.863 4.270 1.00 91.06 84 GLY A O 1
ATOM 607 N N . PRO A 1 85 ? -6.683 -4.957 4.440 1.00 96.25 85 PRO A N 1
ATOM 608 C CA . PRO A 1 85 ? -6.436 -3.933 3.431 1.00 96.25 85 PRO A CA 1
ATOM 609 C C . PRO A 1 85 ? -6.795 -4.423 2.021 1.00 96.25 85 PRO A C 1
ATOM 611 O O . PRO A 1 85 ? -6.504 -5.560 1.652 1.00 96.25 85 PRO A O 1
ATOM 614 N N . LYS A 1 86 ? -7.399 -3.545 1.216 1.00 96.69 86 LYS A N 1
ATOM 615 C CA . LYS A 1 86 ? -7.728 -3.787 -0.195 1.00 96.69 86 LYS A CA 1
ATOM 616 C C . LYS A 1 86 ? -7.183 -2.674 -1.075 1.00 96.69 86 LYS A C 1
ATOM 618 O O . LYS A 1 86 ? -7.406 -1.502 -0.785 1.00 96.69 86 LYS A O 1
ATOM 623 N N . VAL A 1 87 ? -6.516 -3.038 -2.165 1.00 97.19 87 VAL A N 1
ATOM 624 C CA . VAL A 1 87 ? -6.118 -2.084 -3.207 1.00 97.19 87 VAL A CA 1
ATOM 625 C C . VAL A 1 87 ? -7.359 -1.688 -4.001 1.00 97.19 87 VAL A C 1
ATOM 627 O O . VAL A 1 87 ? -8.100 -2.557 -4.453 1.00 97.19 87 VAL A O 1
ATOM 630 N N . VAL A 1 88 ? -7.577 -0.386 -4.169 1.00 96.44 88 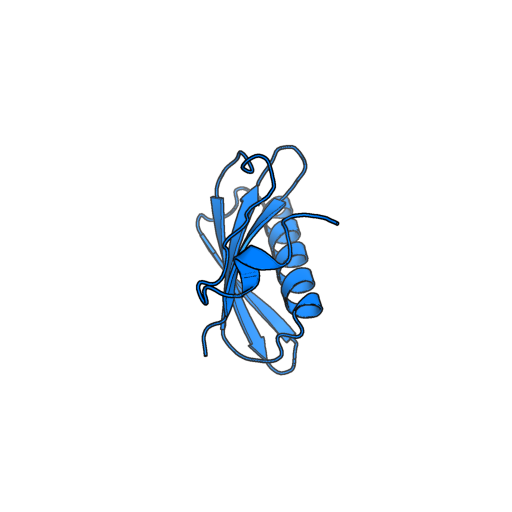VAL A N 1
ATOM 631 C CA . VAL A 1 88 ? -8.696 0.157 -4.962 1.00 96.44 88 VAL A CA 1
ATOM 632 C C . VAL A 1 88 ? -8.229 0.923 -6.197 1.00 96.44 88 VAL A C 1
ATOM 634 O O . VAL A 1 88 ? -8.989 1.059 -7.150 1.00 96.44 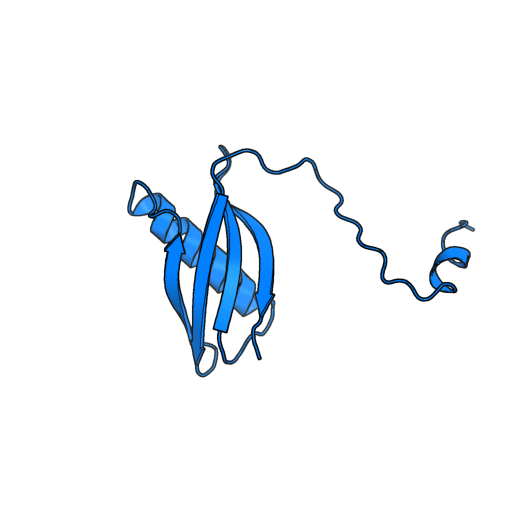88 VAL A O 1
ATOM 637 N N . ALA A 1 89 ? -6.978 1.388 -6.210 1.00 95.44 89 ALA A N 1
ATOM 638 C CA . ALA A 1 89 ? -6.344 1.987 -7.378 1.00 95.44 89 ALA A CA 1
ATOM 639 C C . ALA A 1 89 ? -4.820 1.861 -7.282 1.00 95.44 89 ALA A C 1
ATOM 641 O O . ALA A 1 89 ? -4.260 1.864 -6.184 1.00 95.44 89 ALA A O 1
ATOM 642 N N . CYS A 1 90 ? -4.150 1.802 -8.428 1.00 97.56 90 CYS A N 1
ATOM 643 C CA . CYS A 1 90 ? -2.698 1.864 -8.530 1.00 97.56 90 CYS A CA 1
ATOM 644 C C . CYS A 1 90 ? -2.324 2.657 -9.780 1.00 97.56 90 CYS A C 1
ATOM 646 O O . CYS A 1 90 ? -2.880 2.415 -10.851 1.00 97.56 90 CYS A O 1
ATOM 648 N N . SER A 1 91 ? -1.396 3.597 -9.637 1.00 96.50 91 SER A N 1
ATOM 649 C CA . SER A 1 91 ? -0.832 4.371 -10.739 1.00 96.50 91 SER A CA 1
ATOM 650 C C . SER A 1 91 ? 0.688 4.312 -10.683 1.00 96.50 91 SER A C 1
ATOM 652 O O . SER A 1 91 ? 1.291 4.588 -9.641 1.00 96.50 91 SER A O 1
ATOM 654 N N . LEU A 1 92 ? 1.293 3.956 -11.811 1.00 94.69 92 LEU A N 1
ATOM 655 C CA . LEU A 1 92 ? 2.733 4.031 -12.024 1.00 94.69 92 LEU A CA 1
ATOM 656 C C . LEU A 1 92 ? 3.058 5.430 -12.554 1.00 94.69 92 LEU A C 1
ATOM 658 O O . LEU A 1 92 ? 2.266 6.003 -13.305 1.00 94.69 92 LEU A O 1
ATOM 662 N N . HIS A 1 93 ? 4.177 5.990 -12.120 1.00 80.81 93 HIS A N 1
ATOM 663 C CA . HIS A 1 93 ? 4.666 7.278 -12.592 1.00 80.81 93 HIS A CA 1
ATOM 664 C C . HIS A 1 93 ? 5.964 7.034 -13.369 1.00 80.81 93 HIS A C 1
ATOM 666 O O . HIS A 1 93 ? 6.876 6.399 -12.843 1.00 80.81 93 HIS A O 1
ATOM 672 N N . GLU A 1 94 ? 5.988 7.486 -14.624 1.00 59.09 94 GLU A N 1
ATOM 673 C CA . GLU A 1 94 ? 7.112 7.361 -15.567 1.00 59.09 94 GLU A CA 1
ATOM 674 C C . GLU A 1 94 ? 8.188 8.431 -15.340 1.00 59.09 94 GLU A C 1
ATOM 676 O O . GLU A 1 94 ? 7.817 9.578 -14.981 1.00 59.09 94 GLU A O 1
#

pLDDT: mean 86.48, std 18.93, range [41.5, 98.56]

Foldseek 3Di:
DDPPVPVVVPPDDDDDDPDDDADADKKKFKWFAAQLDTDTPDIPPDDPDPVLVVQVSVVVSVVCVVVVPHGGMKIWMWGQHPVGIDTPDIDGDD

Mean predicted aligned error: 8.78 Å

Radius of gyration: 16.31 Å; Cα contacts (8 Å, |Δi|>4): 139; chains: 1; bounding box: 40×25×46 Å

Sequence (94 aa):
MERWAELAATGGTPSFAVGAPAEGPTFNVETETVDGMHSVSRIVPPPAGEAERTAMRSLVRSLLDLAGHEAGPARTQVVLTVAGPKVVACSLHE

Secondary structure (DSSP, 8-state):
--TTSSSTTS--------SPPPPS-EEEEEEEEETTEEEEEEEESPPSSHHHHHHHHHHHHHHHHHHT--SEEEEEEEEEETTEEEEEEEEE--